Protein AF-A0A1X9MJ49-F1 (afdb_monomer_lite)

Structure (mmCIF, N/CA/C/O backbone):
data_AF-A0A1X9MJ49-F1
#
_entry.id   AF-A0A1X9MJ49-F1
#
loop_
_atom_site.group_PDB
_atom_site.id
_atom_site.type_symbol
_atom_site.label_atom_id
_atom_site.label_alt_id
_atom_site.label_comp_id
_atom_site.label_asym_id
_atom_site.label_entity_id
_atom_site.label_seq_id
_atom_site.pdbx_PDB_ins_code
_atom_site.Cartn_x
_atom_site.Cartn_y
_atom_site.Cartn_z
_atom_site.occupancy
_atom_site.B_iso_or_equiv
_atom_site.auth_seq_id
_atom_site.auth_comp_id
_atom_site.auth_asym_id
_atom_site.auth_atom_id
_atom_site.pdbx_PDB_model_num
ATOM 1 N N . MET A 1 1 ? -6.794 19.184 -8.144 1.00 46.28 1 MET A N 1
ATOM 2 C CA . MET A 1 1 ? -6.957 18.164 -7.088 1.00 46.28 1 MET A CA 1
ATOM 3 C C . MET A 1 1 ? -6.979 16.820 -7.786 1.00 46.28 1 MET A C 1
ATOM 5 O O . MET A 1 1 ? -7.820 16.637 -8.661 1.00 46.28 1 MET A O 1
ATOM 9 N N . ASP A 1 2 ? -5.997 15.971 -7.503 1.00 53.59 2 ASP A N 1
ATOM 10 C CA . ASP A 1 2 ? -5.748 14.722 -8.224 1.00 53.59 2 ASP A CA 1
ATOM 11 C C . ASP A 1 2 ? -6.910 13.734 -7.988 1.00 53.59 2 ASP A C 1
ATOM 13 O O . ASP A 1 2 ? -7.396 13.591 -6.862 1.00 53.59 2 ASP A O 1
ATOM 17 N N . LEU A 1 3 ? -7.417 13.075 -9.036 1.00 55.62 3 LEU A N 1
ATOM 18 C CA . LEU A 1 3 ? -8.529 12.111 -8.922 1.00 55.62 3 LEU A CA 1
ATOM 19 C C . LEU A 1 3 ? -8.192 10.968 -7.953 1.00 55.62 3 LEU A C 1
ATOM 21 O O . LEU A 1 3 ? -9.074 10.424 -7.282 1.00 55.62 3 LEU A O 1
ATOM 25 N N . THR A 1 4 ? -6.902 10.665 -7.841 1.00 55.47 4 THR A N 1
ATOM 26 C CA . THR A 1 4 ? -6.339 9.650 -6.959 1.00 55.47 4 THR A CA 1
ATOM 27 C C . THR A 1 4 ? -6.503 10.031 -5.481 1.00 55.47 4 THR A C 1
ATOM 29 O O . THR A 1 4 ? -6.912 9.204 -4.667 1.00 55.47 4 THR A O 1
ATOM 32 N N . GLU A 1 5 ? -6.311 11.305 -5.123 1.00 57.41 5 GLU A N 1
ATOM 33 C CA . GLU A 1 5 ? -6.482 11.794 -3.744 1.00 57.41 5 GLU A CA 1
ATOM 34 C C . GLU A 1 5 ? -7.938 11.726 -3.270 1.00 57.41 5 GLU A C 1
ATOM 36 O O . GLU A 1 5 ? -8.194 11.458 -2.097 1.00 57.41 5 GLU A O 1
ATOM 41 N N . LYS A 1 6 ? -8.920 11.907 -4.165 1.00 63.78 6 LYS A N 1
ATOM 42 C CA . LYS A 1 6 ? -10.341 11.786 -3.792 1.00 63.78 6 LYS A CA 1
ATOM 43 C C . LYS A 1 6 ? -10.710 10.361 -3.388 1.00 63.78 6 LYS A C 1
ATOM 45 O O . LYS A 1 6 ? -11.424 10.185 -2.399 1.00 63.78 6 LYS A O 1
ATOM 50 N N . LYS A 1 7 ? -10.213 9.352 -4.112 1.00 68.19 7 LYS A N 1
ATOM 51 C CA . LYS A 1 7 ? -10.503 7.935 -3.825 1.00 68.19 7 LYS A CA 1
ATOM 52 C C . LYS A 1 7 ? -9.889 7.474 -2.502 1.00 68.19 7 LYS A C 1
ATOM 54 O O . LYS A 1 7 ? -10.509 6.700 -1.776 1.00 68.19 7 LYS A O 1
ATOM 59 N N . PHE A 1 8 ? -8.729 8.020 -2.144 1.00 76.75 8 PHE A N 1
ATOM 60 C CA . PHE A 1 8 ? -8.044 7.730 -0.883 1.00 76.75 8 PHE A CA 1
ATOM 61 C C . PHE A 1 8 ? -8.262 8.791 0.202 1.00 76.75 8 PHE A C 1
ATOM 63 O O . PHE A 1 8 ? -7.624 8.726 1.245 1.00 76.75 8 PHE A O 1
ATOM 70 N N . SER A 1 9 ? -9.201 9.722 0.019 1.00 74.75 9 SER A N 1
ATOM 71 C CA . SER A 1 9 ? -9.492 10.804 0.978 1.00 74.75 9 SER A CA 1
ATOM 72 C C . SER A 1 9 ? -9.886 10.312 2.375 1.00 74.75 9 SER A C 1
ATOM 74 O O . SER A 1 9 ? -9.703 11.016 3.365 1.00 74.75 9 SER A O 1
ATOM 76 N N . ARG A 1 10 ? -10.415 9.085 2.465 1.00 80.12 10 ARG A N 1
ATOM 77 C CA . ARG A 1 10 ? -10.750 8.408 3.726 1.00 80.12 10 ARG A CA 1
ATOM 78 C C . ARG A 1 10 ? -9.539 7.791 4.429 1.00 80.12 10 ARG A C 1
ATOM 80 O O . ARG A 1 10 ? -9.643 7.433 5.600 1.00 80.12 10 ARG A O 1
ATOM 87 N N . LEU A 1 11 ? -8.411 7.626 3.737 1.00 80.06 11 LEU A N 1
ATOM 88 C CA . LEU A 1 11 ? -7.174 7.164 4.351 1.00 80.06 11 LEU A CA 1
ATOM 89 C C . LEU A 1 11 ? -6.515 8.317 5.103 1.00 80.06 11 LEU A C 1
ATOM 91 O O . LEU A 1 11 ? -6.398 9.434 4.604 1.00 80.06 11 LEU A O 1
ATOM 95 N N . SER A 1 12 ? -6.016 8.028 6.303 1.00 86.88 12 SER A N 1
ATOM 96 C CA . SER A 1 12 ? -5.107 8.956 6.968 1.00 86.88 12 SER A CA 1
ATOM 97 C C . SER A 1 12 ? -3.839 9.129 6.128 1.00 86.88 12 SER A C 1
ATOM 99 O O . SER A 1 12 ? -3.410 8.207 5.430 1.00 86.88 12 SER A O 1
ATOM 101 N N . LYS A 1 13 ? -3.174 10.282 6.254 1.00 85.69 13 LYS A N 1
ATOM 102 C CA . LYS A 1 13 ? -1.888 10.551 5.586 1.00 85.69 13 LYS A CA 1
ATOM 103 C C . LYS A 1 13 ? -0.857 9.437 5.826 1.00 85.69 13 LYS A C 1
ATOM 105 O O . LYS A 1 13 ? -0.127 9.046 4.923 1.00 85.69 13 LYS A O 1
ATOM 110 N N . ASN A 1 14 ? -0.850 8.866 7.031 1.00 89.25 14 ASN A N 1
ATOM 111 C CA . ASN A 1 14 ? 0.022 7.745 7.380 1.00 89.25 14 ASN A CA 1
ATOM 112 C C . ASN A 1 14 ? -0.329 6.461 6.619 1.00 89.25 14 ASN A C 1
ATOM 114 O O . ASN A 1 14 ? 0.572 5.726 6.222 1.00 89.25 14 ASN A O 1
ATOM 118 N N . ALA A 1 15 ? -1.618 6.170 6.432 1.00 87.56 15 ALA A N 1
ATOM 119 C CA . ALA A 1 15 ? -2.059 5.012 5.663 1.00 87.56 15 ALA A CA 1
ATOM 120 C C . ALA A 1 15 ? -1.744 5.180 4.170 1.00 87.56 15 ALA A C 1
ATOM 122 O O . ALA A 1 15 ? -1.266 4.232 3.552 1.00 87.56 15 ALA A O 1
ATOM 123 N N . LEU A 1 16 ? -1.914 6.387 3.623 1.00 88.44 16 LEU A N 1
ATOM 124 C CA . LEU A 1 16 ? -1.540 6.696 2.243 1.00 88.44 16 LEU A CA 1
ATOM 125 C C . LEU A 1 16 ? -0.031 6.513 2.009 1.00 88.44 16 LEU A C 1
ATOM 127 O O . LEU A 1 16 ? 0.361 5.783 1.105 1.00 88.44 16 LEU A O 1
ATOM 131 N N . ASN A 1 17 ? 0.810 7.058 2.894 1.00 90.94 17 ASN A N 1
ATOM 132 C CA . ASN A 1 17 ? 2.265 6.876 2.820 1.00 90.94 17 ASN A CA 1
ATOM 133 C C . ASN A 1 17 ? 2.678 5.397 2.909 1.00 90.94 17 ASN A C 1
ATOM 135 O O . ASN A 1 17 ? 3.650 4.973 2.288 1.00 90.94 17 ASN A O 1
ATOM 139 N N . LYS A 1 18 ? 1.969 4.590 3.710 1.00 91.62 18 LYS A N 1
ATOM 140 C CA . LYS A 1 18 ? 2.215 3.141 3.777 1.00 91.62 18 LYS A CA 1
ATOM 141 C C . LYS A 1 18 ? 1.833 2.448 2.474 1.00 91.62 18 LYS A C 1
ATOM 143 O O . LYS A 1 18 ? 2.589 1.597 2.019 1.00 91.62 18 LYS A O 1
ATOM 148 N N . LEU A 1 19 ? 0.698 2.820 1.883 1.00 91.06 19 LEU A N 1
ATOM 149 C CA . LEU A 1 19 ? 0.243 2.283 0.603 1.00 91.06 19 LEU A CA 1
ATOM 150 C C . LEU A 1 19 ? 1.248 2.591 -0.517 1.00 91.06 19 LEU A C 1
ATOM 152 O O . LEU A 1 19 ? 1.566 1.711 -1.306 1.00 91.06 19 LEU A O 1
ATOM 156 N N . GLU A 1 20 ? 1.809 3.801 -0.540 1.00 91.31 20 GLU A N 1
ATOM 157 C CA . GLU A 1 20 ? 2.872 4.186 -1.479 1.00 91.31 20 GLU A CA 1
ATOM 158 C C . GLU A 1 20 ? 4.154 3.377 -1.294 1.00 91.31 20 GLU A C 1
ATOM 160 O O . GLU A 1 20 ? 4.726 2.896 -2.270 1.00 91.31 20 GLU A O 1
ATOM 165 N N . LYS A 1 21 ? 4.592 3.181 -0.045 1.00 93.75 21 LYS A N 1
ATOM 166 C CA . LYS A 1 21 ? 5.763 2.345 0.245 1.00 93.75 21 LYS A CA 1
ATOM 167 C C . LYS A 1 21 ? 5.553 0.902 -0.204 1.00 93.75 21 LYS A C 1
ATOM 169 O O . LYS A 1 2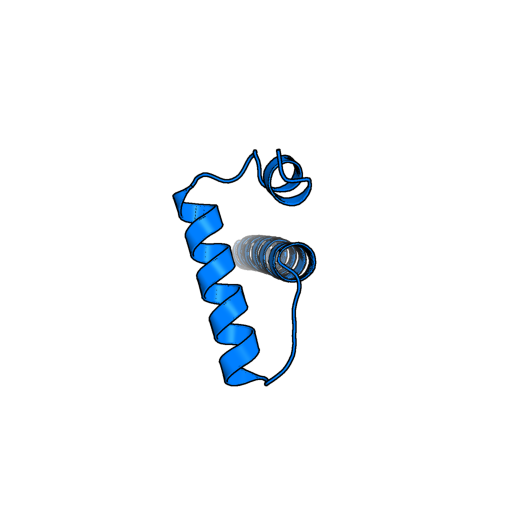1 ? 6.443 0.342 -0.832 1.00 93.75 21 LYS A O 1
ATOM 174 N N . LEU A 1 22 ? 4.381 0.333 0.074 1.00 92.44 22 LEU A N 1
ATOM 175 C CA . LEU A 1 22 ? 4.022 -1.018 -0.362 1.00 92.44 22 LEU A CA 1
ATOM 176 C C . LEU A 1 22 ? 3.986 -1.131 -1.890 1.00 92.44 22 LEU A C 1
ATOM 178 O O . LEU A 1 22 ? 4.489 -2.106 -2.436 1.00 92.44 22 LEU A O 1
ATOM 182 N N . GLN A 1 23 ? 3.447 -0.124 -2.583 1.00 93.25 23 GLN A N 1
ATOM 183 C CA . GLN A 1 23 ? 3.452 -0.073 -4.046 1.00 93.25 23 GLN A CA 1
ATOM 184 C C . GLN A 1 23 ? 4.886 -0.079 -4.593 1.00 93.25 23 GLN A C 1
ATOM 186 O O . GLN A 1 23 ? 5.195 -0.841 -5.502 1.00 93.25 23 GLN A O 1
ATOM 191 N N . HIS A 1 24 ? 5.773 0.735 -4.014 1.00 93.69 24 HIS A N 1
ATOM 192 C CA . HIS A 1 24 ? 7.172 0.788 -4.432 1.00 93.69 24 HIS A CA 1
ATOM 193 C C . HIS A 1 24 ? 7.902 -0.538 -4.186 1.00 93.69 24 HIS A C 1
ATOM 195 O O . HIS A 1 24 ? 8.621 -1.006 -5.063 1.00 93.69 24 HIS A O 1
ATOM 201 N N . GLN A 1 25 ? 7.679 -1.162 -3.026 1.00 94.19 25 GLN A N 1
ATOM 202 C CA . GLN A 1 25 ? 8.243 -2.473 -2.697 1.00 94.19 25 GLN A CA 1
ATOM 203 C C . GLN A 1 25 ? 7.776 -3.551 -3.672 1.00 94.19 25 GLN A C 1
ATOM 205 O O . GLN A 1 25 ? 8.603 -4.303 -4.174 1.00 94.19 25 GLN A O 1
ATOM 210 N N . TYR A 1 26 ? 6.483 -3.579 -4.005 1.00 93.06 26 TYR A N 1
ATOM 211 C CA . TYR A 1 26 ? 5.950 -4.522 -4.985 1.00 93.06 26 TYR A CA 1
ATOM 212 C C . TYR A 1 26 ? 6.659 -4.382 -6.337 1.00 93.06 26 TYR A C 1
ATOM 214 O O . TYR A 1 26 ? 7.139 -5.364 -6.896 1.00 93.06 26 TYR A O 1
ATOM 222 N N . THR A 1 27 ? 6.800 -3.156 -6.841 1.00 92.62 27 THR A N 1
ATOM 223 C CA . THR A 1 27 ? 7.490 -2.932 -8.116 1.00 92.62 27 THR A CA 1
ATOM 224 C C . THR A 1 27 ? 8.973 -3.294 -8.056 1.00 92.62 27 THR A C 1
ATOM 226 O O . THR A 1 27 ? 9.508 -3.796 -9.038 1.00 92.62 27 THR A O 1
ATOM 229 N N . GLN A 1 28 ? 9.641 -3.096 -6.918 1.00 94.12 28 GLN A N 1
ATOM 230 C CA . GLN A 1 28 ? 11.032 -3.523 -6.747 1.00 94.12 28 GLN A CA 1
ATOM 231 C C . GLN A 1 28 ? 11.193 -5.047 -6.696 1.00 94.12 28 GLN A C 1
ATOM 233 O O . GLN A 1 28 ? 12.145 -5.568 -7.269 1.00 94.12 28 GLN A O 1
ATOM 238 N N . GLU A 1 29 ? 10.291 -5.755 -6.017 1.00 95.06 29 GLU A N 1
ATOM 239 C CA . GLU A 1 29 ? 10.384 -7.207 -5.833 1.00 95.06 29 GLU A CA 1
ATOM 240 C C . GLU A 1 29 ? 9.944 -7.988 -7.073 1.00 95.06 29 GLU A C 1
ATOM 242 O O . GLU A 1 29 ? 10.587 -8.968 -7.446 1.00 95.06 29 GLU A O 1
ATOM 247 N N . PHE A 1 30 ? 8.860 -7.558 -7.720 1.00 92.12 30 PHE A N 1
ATOM 248 C CA . PHE A 1 30 ? 8.242 -8.299 -8.821 1.00 92.12 30 PHE A CA 1
ATOM 249 C C . PHE A 1 30 ? 8.570 -7.720 -10.200 1.00 92.12 30 PHE A C 1
ATOM 251 O O . PHE A 1 30 ? 8.286 -8.360 -11.208 1.00 92.12 30 PHE A O 1
ATOM 258 N N . GLY A 1 31 ? 9.153 -6.518 -10.266 1.00 91.06 31 GLY A N 1
ATOM 259 C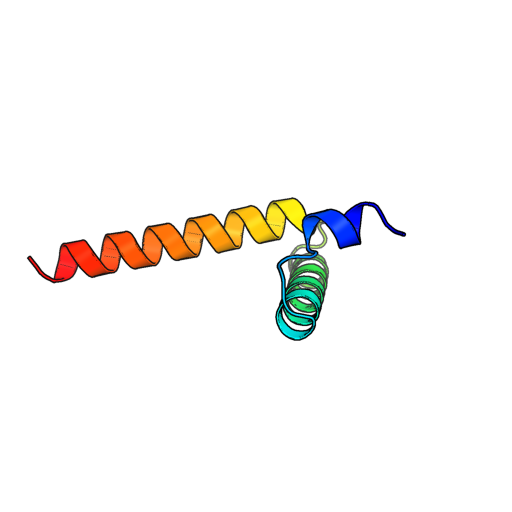 C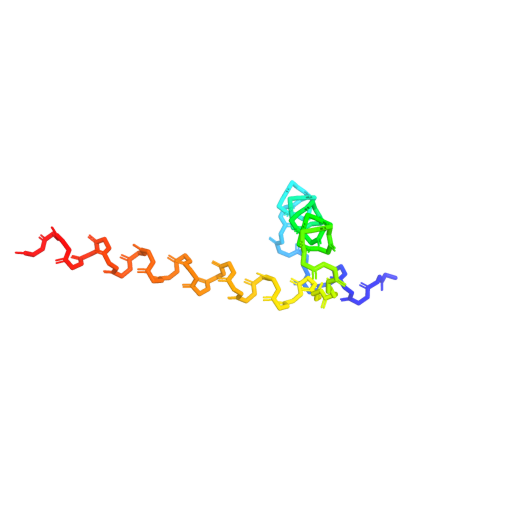A . GLY A 1 31 ? 9.407 -5.819 -11.529 1.00 91.06 31 GLY A CA 1
ATOM 260 C C . GLY A 1 31 ? 8.133 -5.395 -12.267 1.00 91.06 31 GLY A C 1
ATOM 261 O O . GLY A 1 31 ? 8.218 -4.953 -13.409 1.00 91.06 31 GLY A O 1
ATOM 262 N N . ASP A 1 32 ? 6.969 -5.528 -11.625 1.00 91.62 32 ASP A N 1
ATOM 263 C CA . ASP A 1 32 ? 5.660 -5.258 -12.211 1.00 91.62 32 ASP A CA 1
ATOM 264 C C . ASP A 1 32 ? 5.007 -4.021 -11.577 1.00 91.62 32 ASP A C 1
ATOM 266 O O . ASP A 1 32 ? 5.301 -3.611 -10.444 1.00 91.62 32 ASP A O 1
ATOM 270 N N . PHE A 1 33 ? 4.115 -3.386 -12.326 1.00 90.44 33 PHE A N 1
ATOM 271 C CA . PHE A 1 33 ? 3.355 -2.244 -11.848 1.00 90.44 33 PHE A CA 1
ATOM 272 C C . PHE A 1 33 ? 2.026 -2.706 -11.253 1.00 90.44 33 PHE A C 1
ATOM 274 O O . PHE A 1 33 ? 1.205 -3.311 -11.931 1.00 90.44 33 PHE A O 1
ATOM 281 N N . ILE A 1 34 ? 1.777 -2.326 -10.000 1.00 91.62 34 ILE A N 1
ATOM 282 C CA . ILE A 1 34 ? 0.459 -2.441 -9.375 1.00 91.62 34 ILE A CA 1
ATOM 283 C C . ILE A 1 34 ? -0.081 -1.052 -9.068 1.00 91.62 3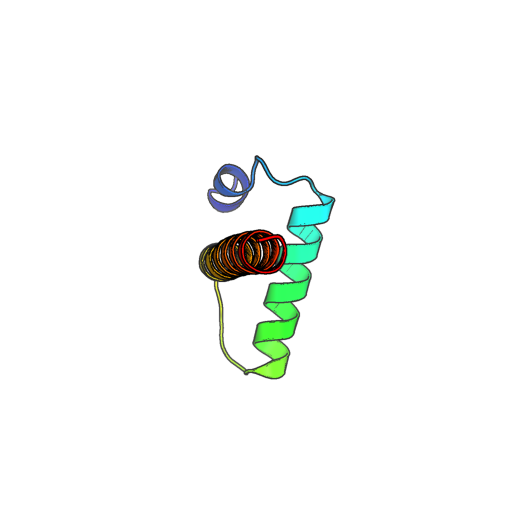4 ILE A C 1
ATOM 285 O O . ILE A 1 34 ? 0.634 -0.200 -8.531 1.00 91.62 34 ILE A O 1
ATOM 289 N N . SER A 1 35 ? -1.350 -0.796 -9.373 1.00 90.88 35 SER A N 1
ATOM 290 C CA . SER A 1 35 ? -1.990 0.454 -8.973 1.00 90.88 35 SER A CA 1
ATOM 291 C C . SER A 1 35 ? -2.296 0.468 -7.468 1.00 90.88 35 SER A C 1
ATOM 293 O O . SER A 1 35 ? -2.491 -0.565 -6.823 1.00 90.88 35 SER A O 1
ATOM 295 N N . LYS A 1 36 ? -2.405 1.667 -6.882 1.00 88.12 36 LYS A N 1
ATOM 296 C CA . LYS A 1 36 ? -2.821 1.827 -5.475 1.00 88.12 36 LYS A CA 1
ATOM 297 C C . LYS A 1 36 ? -4.205 1.215 -5.203 1.00 88.12 36 LYS A C 1
ATOM 299 O O . LYS A 1 36 ? -4.459 0.768 -4.089 1.00 88.12 36 LYS A O 1
ATOM 304 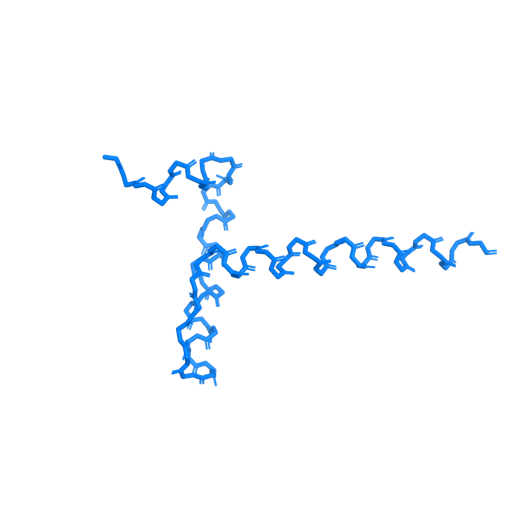N N . GLU A 1 37 ? -5.095 1.207 -6.198 1.00 89.62 37 GLU A N 1
ATOM 305 C CA . GLU A 1 37 ? -6.450 0.645 -6.089 1.00 89.62 37 GLU A CA 1
ATOM 306 C C . GLU A 1 37 ? -6.423 -0.881 -6.003 1.00 89.62 37 GLU A C 1
ATOM 308 O O . GLU A 1 37 ? -7.037 -1.451 -5.100 1.00 89.62 37 GLU A O 1
ATOM 313 N N . GLU A 1 38 ? -5.660 -1.535 -6.879 1.00 90.31 38 GLU A N 1
ATOM 314 C CA . GLU A 1 38 ? -5.472 -2.990 -6.855 1.00 90.31 38 GLU A CA 1
ATOM 315 C C . GLU A 1 38 ? -4.817 -3.439 -5.550 1.00 90.31 38 GLU A C 1
ATOM 317 O O . GLU A 1 38 ? -5.308 -4.348 -4.878 1.00 90.31 38 GLU A O 1
ATOM 322 N N . LEU A 1 39 ? -3.761 -2.738 -5.132 1.00 91.12 39 LEU A N 1
ATOM 323 C CA . LEU A 1 39 ? -3.072 -3.019 -3.879 1.00 91.12 39 LEU A CA 1
ATOM 324 C C . LEU A 1 39 ? -4.013 -2.878 -2.671 1.00 91.12 39 LEU A C 1
ATOM 326 O O . LEU A 1 39 ? -4.020 -3.725 -1.777 1.00 91.12 39 LEU A O 1
ATOM 330 N N . MET A 1 40 ? -4.858 -1.844 -2.655 1.00 89.50 40 MET A N 1
ATOM 331 C CA . MET A 1 40 ? -5.844 -1.651 -1.591 1.00 89.50 40 MET A CA 1
ATOM 332 C C . MET A 1 40 ? -6.908 -2.758 -1.582 1.00 89.50 40 MET A C 1
ATOM 334 O O . MET A 1 40 ? -7.284 -3.232 -0.509 1.00 89.50 40 MET A O 1
ATOM 338 N N . ALA A 1 41 ? -7.371 -3.209 -2.751 1.00 90.31 41 ALA A N 1
ATOM 339 C CA . ALA A 1 41 ? -8.327 -4.310 -2.855 1.00 90.31 41 ALA A CA 1
ATOM 340 C C . ALA A 1 41 ? -7.762 -5.615 -2.264 1.00 90.31 41 ALA A C 1
ATOM 342 O O . ALA A 1 41 ? -8.464 -6.312 -1.526 1.00 90.31 41 ALA A O 1
ATOM 343 N N . ILE A 1 42 ? -6.481 -5.905 -2.517 1.00 90.62 42 ILE A N 1
ATOM 344 C CA . ILE A 1 42 ? -5.776 -7.059 -1.939 1.00 90.62 42 ILE A CA 1
ATOM 345 C C . ILE A 1 42 ? -5.703 -6.938 -0.412 1.00 90.62 42 ILE A C 1
ATOM 347 O O . ILE A 1 42 ? -6.052 -7.883 0.298 1.00 90.62 42 ILE A O 1
ATOM 351 N N . ILE A 1 43 ? -5.312 -5.768 0.108 1.00 89.44 43 ILE A N 1
ATOM 352 C CA . ILE A 1 43 ? -5.219 -5.517 1.557 1.00 89.44 43 ILE A CA 1
ATOM 353 C C . ILE A 1 43 ? -6.575 -5.730 2.244 1.00 89.44 43 ILE A C 1
ATOM 355 O O . ILE A 1 43 ? -6.646 -6.385 3.288 1.00 89.44 43 ILE A O 1
ATOM 359 N N . VAL A 1 44 ? -7.656 -5.195 1.667 1.00 88.38 44 VAL A N 1
ATOM 360 C CA . VAL A 1 44 ? -9.014 -5.339 2.216 1.00 88.38 44 VAL A CA 1
ATOM 361 C C . VAL A 1 44 ? -9.439 -6.804 2.229 1.00 88.38 44 VAL A C 1
ATOM 363 O O . VAL A 1 44 ? -9.895 -7.284 3.269 1.00 88.38 44 VAL A O 1
ATOM 366 N N . ARG A 1 45 ? -9.237 -7.527 1.120 1.00 90.50 45 ARG A N 1
ATOM 367 C CA . ARG A 1 45 ? -9.564 -8.956 1.024 1.00 90.50 45 ARG A CA 1
ATOM 368 C C . ARG A 1 45 ? -8.816 -9.765 2.083 1.00 90.50 45 ARG A C 1
ATOM 370 O O . ARG A 1 45 ? -9.443 -10.480 2.860 1.00 90.50 45 ARG A O 1
ATOM 377 N N . TYR A 1 46 ? -7.502 -9.578 2.183 1.00 90.56 46 TYR A N 1
ATOM 378 C CA . TYR A 1 46 ? -6.677 -10.276 3.168 1.00 90.56 46 TYR A CA 1
ATOM 379 C C . TYR A 1 46 ? -7.121 -9.985 4.608 1.00 90.56 46 TYR A C 1
ATOM 381 O O . TYR A 1 46 ? -7.175 -10.879 5.456 1.00 90.56 46 TYR A O 1
ATOM 389 N N . SER A 1 47 ? -7.485 -8.733 4.906 1.00 87.69 47 SER A N 1
ATOM 390 C CA . SER A 1 47 ? -7.989 -8.377 6.231 1.00 87.69 47 SER A CA 1
ATOM 391 C C . SER A 1 47 ? -9.323 -9.057 6.554 1.00 87.69 47 SER A C 1
ATOM 393 O O . SER A 1 47 ? -9.527 -9.452 7.703 1.00 87.69 47 SER A O 1
ATOM 395 N N . GLN A 1 48 ? -10.228 -9.180 5.581 1.00 87.69 48 GLN A N 1
ATOM 396 C CA . GLN A 1 48 ? -11.511 -9.866 5.753 1.00 87.69 48 GLN A CA 1
ATOM 397 C C . GLN A 1 48 ? -11.313 -11.369 5.975 1.00 87.69 48 GLN A C 1
ATOM 399 O O . GLN A 1 48 ? -11.849 -11.920 6.935 1.00 87.69 48 GLN A O 1
ATOM 404 N N . GLU A 1 49 ? -10.479 -12.014 5.157 1.00 87.25 49 GLU A N 1
ATOM 405 C CA . GLU A 1 49 ? -10.145 -13.437 5.294 1.00 87.25 49 GLU A CA 1
ATOM 406 C C . GLU A 1 49 ? -9.522 -13.744 6.658 1.00 87.25 49 GLU A C 1
ATOM 408 O O . GLU A 1 49 ? -9.910 -14.697 7.338 1.00 87.25 49 GLU A O 1
ATOM 413 N N . ARG A 1 50 ? -8.603 -12.890 7.122 1.00 84.88 50 ARG A N 1
ATOM 414 C CA . ARG A 1 50 ? -7.978 -13.041 8.439 1.00 84.88 50 ARG A CA 1
ATOM 415 C C . ARG A 1 50 ? -8.985 -12.935 9.585 1.00 8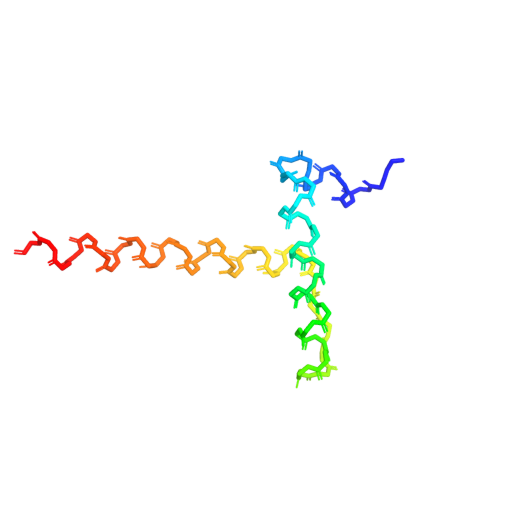4.88 50 ARG A C 1
ATOM 417 O O . ARG A 1 50 ? -8.836 -13.638 10.585 1.00 84.88 50 ARG A O 1
ATOM 424 N N . ASN A 1 51 ? -9.985 -12.066 9.459 1.00 79.75 51 ASN A N 1
ATOM 425 C CA . ASN A 1 51 ? -11.033 -11.913 10.467 1.00 79.75 51 ASN A CA 1
ATOM 426 C C . ASN A 1 51 ? -11.999 -13.107 10.462 1.00 79.75 51 ASN A C 1
ATOM 428 O O . ASN A 1 51 ? -12.317 -13.626 11.531 1.00 79.75 51 ASN A O 1
ATOM 432 N N . ASN A 1 52 ? -12.377 -13.606 9.284 1.00 75.88 52 ASN A N 1
ATOM 433 C CA . ASN A 1 52 ? -13.233 -14.787 9.150 1.00 75.88 52 ASN A CA 1
ATOM 434 C C . ASN A 1 52 ? -12.566 -16.044 9.734 1.00 75.88 52 ASN A C 1
ATOM 436 O O . ASN A 1 52 ? -13.170 -16.745 10.544 1.00 75.88 52 ASN A O 1
ATOM 440 N N . ASN A 1 53 ? -11.282 -16.268 9.436 1.00 71.31 53 ASN A N 1
ATOM 441 C CA . ASN A 1 53 ? -10.510 -17.388 9.988 1.00 71.31 53 ASN A CA 1
ATOM 442 C C . ASN A 1 53 ? -10.297 -17.291 11.510 1.00 71.31 53 ASN A C 1
ATOM 444 O O . ASN A 1 53 ? -10.087 -18.302 12.180 1.00 71.31 53 ASN A O 1
ATOM 448 N N . ARG A 1 54 ? -10.330 -16.080 12.081 1.00 68.94 54 ARG A N 1
ATOM 449 C CA . ARG A 1 54 ? -10.259 -15.872 13.537 1.00 68.94 54 ARG A CA 1
ATOM 450 C C . ARG A 1 54 ? -11.559 -16.226 14.248 1.00 68.94 54 ARG A C 1
ATOM 452 O O . ARG A 1 54 ? -11.490 -16.683 15.386 1.00 68.94 54 ARG A O 1
ATOM 459 N N . ASN A 1 55 ? -12.703 -16.018 13.603 1.00 62.91 55 ASN A N 1
ATOM 460 C CA . ASN A 1 55 ? -14.001 -16.357 14.179 1.00 62.91 55 ASN A CA 1
ATOM 461 C C . ASN A 1 55 ? -14.259 -17.869 14.139 1.00 62.91 55 ASN A C 1
ATOM 463 O O . ASN A 1 55 ? -14.762 -18.402 15.116 1.00 62.91 55 ASN A O 1
ATOM 467 N N . GLN A 1 56 ? -13.799 -18.573 13.099 1.00 60.22 56 GLN A N 1
ATOM 468 C CA . GLN A 1 56 ? -13.940 -20.035 12.997 1.00 60.22 56 GLN A CA 1
ATOM 469 C C . GLN A 1 56 ? -13.094 -20.835 14.003 1.00 60.22 56 GLN A C 1
ATOM 471 O O . GLN A 1 56 ? -13.388 -21.990 14.260 1.00 60.22 56 GLN A O 1
ATOM 476 N N . LYS A 1 57 ? -12.033 -20.251 14.579 1.00 59.31 57 LYS A N 1
ATOM 477 C CA . LYS A 1 57 ? -11.209 -20.910 15.615 1.00 59.31 57 LYS A CA 1
ATOM 478 C C . LYS A 1 57 ? -11.733 -20.716 17.044 1.00 59.31 57 LYS A C 1
ATOM 480 O O . LYS A 1 57 ? -11.063 -21.135 17.986 1.00 59.31 57 LYS A O 1
ATOM 485 N N . LYS A 1 58 ? -12.841 -19.991 17.218 1.00 58.34 58 LYS A N 1
ATOM 486 C CA . LYS A 1 58 ? -13.456 -19.717 18.526 1.00 58.34 58 LYS A CA 1
ATOM 487 C C . LYS A 1 58 ? -14.747 -20.507 18.771 1.00 58.34 58 LYS A C 1
ATOM 489 O O . LYS A 1 58 ? -15.311 -20.355 19.852 1.00 58.34 58 LYS A O 1
ATOM 494 N N . GLU A 1 59 ? -15.177 -21.308 17.803 1.00 49.06 59 GLU A N 1
ATOM 495 C CA . GLU A 1 59 ? -16.197 -22.354 17.959 1.00 49.06 59 GLU A CA 1
ATOM 496 C C . GLU A 1 59 ? -15.513 -23.714 18.124 1.00 49.06 59 GLU A C 1
ATOM 498 O O . GLU A 1 59 ? -16.038 -24.530 18.911 1.00 49.06 59 GLU A O 1
#

Organism: NCBI:txid199441

Radius of gyration: 14.31 Å; chains: 1; bounding box: 27×40×31 Å

Secondary structure (DSSP, 8-state):
--HHHHHTTTS-HHHHHHHHHHHHHHHHHHS----HHHHHHHHHHHHHHHHHHHHHT--

Sequence (59 aa):
MDLTEKKFSRLSKNALNKLEKLQHQYTQEFGDFISKEELMAIIVRYSQERNNNRNQKKE

pLDDT: mean 81.8, std 13.68, range [46.28, 95.06]

Foldseek 3Di:
DDPVCVVCVVPDPVRVVVLVVVQVVCCVVVVDHDDSVRSVVVVVVVVVVVVVVVVVVVD